Protein AF-A0A8T0EFY4-F1 (afdb_monomer)

Mean predicted aligned error: 11.68 Å

Nearest PDB structures (foldseek):
  2jzq-assembly1_A  TM=6.639E-01  e=8.199E-02  unclassified

InterPro domains:
  IPR016179 Insulin-like [SM00078] (24-76)
  IPR022353 Insulin, conserved site [PS00262] (62-76)
  IPR036438 Insulin-like superfamily [SSF56994] (12-77)

Structure (mmCIF, N/CA/C/O backbone):
data_AF-A0A8T0EFY4-F1
#
_entry.id   AF-A0A8T0EFY4-F1
#
loop_
_atom_site.group_PDB
_atom_site.id
_atom_site.type_symbol
_atom_site.label_atom_id
_atom_site.label_alt_id
_atom_site.label_comp_id
_atom_site.label_asym_id
_atom_site.label_entity_id
_atom_site.label_seq_id
_atom_site.pdbx_PDB_ins_code
_atom_site.Cartn_x
_atom_site.Cartn_y
_atom_site.Cartn_z
_atom_site.occupancy
_atom_site.B_iso_or_equiv
_atom_site.auth_seq_id
_atom_site.auth_comp_id
_atom_site.auth_asym_id
_atom_site.auth_atom_id
_atom_site.pdbx_PDB_model_num
ATOM 1 N N . MET A 1 1 ? -35.310 -24.340 22.539 1.00 52.53 1 MET A N 1
ATOM 2 C CA . MET A 1 1 ? -35.236 -23.627 21.242 1.00 52.53 1 MET A CA 1
ATOM 3 C C . MET A 1 1 ? -34.618 -22.222 21.336 1.00 52.53 1 MET A C 1
ATOM 5 O O . MET A 1 1 ? -34.069 -21.769 20.348 1.00 52.53 1 MET A O 1
ATOM 9 N N . ILE A 1 2 ? -34.590 -21.565 22.507 1.00 51.88 2 ILE A N 1
ATOM 10 C CA . ILE A 1 2 ? -33.999 -20.216 22.695 1.00 51.88 2 ILE A CA 1
ATOM 11 C C . ILE A 1 2 ? -32.456 -20.185 22.630 1.00 51.88 2 ILE A C 1
ATOM 13 O O . ILE A 1 2 ? -31.878 -19.222 22.141 1.00 51.88 2 ILE A O 1
ATOM 17 N N . LYS A 1 3 ? -31.768 -21.254 23.064 1.00 42.66 3 LYS A N 1
ATOM 18 C CA . LYS A 1 3 ? -30.291 -21.289 23.133 1.00 42.66 3 LYS A CA 1
ATOM 19 C C . LYS A 1 3 ? -29.586 -21.152 21.773 1.00 42.66 3 LYS A C 1
ATOM 21 O O . LYS A 1 3 ? -28.477 -20.642 21.728 1.00 42.66 3 LYS A O 1
ATOM 26 N N . ILE A 1 4 ? -30.226 -21.571 20.678 1.00 57.22 4 ILE A N 1
ATOM 27 C CA . ILE A 1 4 ? -29.625 -21.560 19.331 1.00 57.22 4 ILE A CA 1
ATOM 28 C C . ILE A 1 4 ? -29.627 -20.140 18.737 1.00 57.22 4 ILE A C 1
ATOM 30 O O . ILE A 1 4 ? -28.666 -19.742 18.085 1.00 57.22 4 ILE A O 1
ATOM 34 N N . ALA A 1 5 ? -30.662 -19.344 19.027 1.00 55.09 5 ALA A N 1
ATOM 35 C CA . ALA A 1 5 ? -30.787 -17.976 18.519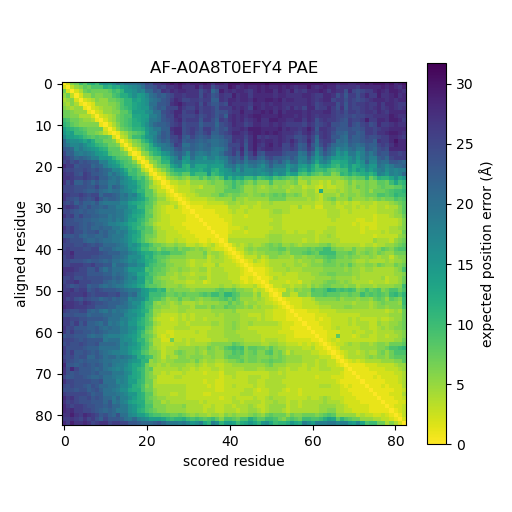 1.00 55.09 5 ALA A CA 1
ATOM 36 C C . ALA A 1 5 ? -29.703 -17.032 19.072 1.00 55.09 5 ALA A C 1
ATOM 38 O O . ALA A 1 5 ? -29.237 -16.140 18.369 1.00 55.09 5 ALA A O 1
ATOM 39 N N . ILE A 1 6 ? -29.262 -17.260 20.314 1.00 57.12 6 ILE A N 1
ATOM 40 C CA . ILE A 1 6 ? -28.241 -16.435 20.979 1.00 57.12 6 ILE A CA 1
ATOM 41 C C . ILE A 1 6 ? -26.866 -16.661 20.338 1.00 57.12 6 ILE A C 1
ATOM 43 O O . ILE A 1 6 ? -26.128 -15.712 20.096 1.00 57.12 6 ILE A O 1
ATOM 47 N N . ILE A 1 7 ? -26.552 -17.914 19.996 1.00 56.66 7 ILE A N 1
ATOM 48 C CA . ILE A 1 7 ? -25.287 -18.274 19.342 1.00 56.66 7 ILE A CA 1
ATOM 49 C C . ILE A 1 7 ? -25.214 -17.646 17.942 1.00 56.66 7 ILE A C 1
ATOM 51 O O . ILE A 1 7 ? -24.183 -17.091 17.574 1.00 56.66 7 ILE A O 1
ATOM 55 N N . LEU A 1 8 ? -26.321 -17.651 17.190 1.00 52.62 8 LEU A N 1
ATOM 56 C CA . LEU A 1 8 ? -26.406 -17.020 15.866 1.00 52.62 8 LEU A CA 1
ATOM 57 C C . LEU A 1 8 ? -26.210 -15.495 15.911 1.00 52.62 8 LEU A C 1
ATOM 59 O O . LEU A 1 8 ? -25.524 -14.948 15.049 1.00 52.62 8 LEU A O 1
ATOM 63 N N . LEU A 1 9 ? -26.743 -14.810 16.927 1.00 52.53 9 LEU A N 1
ATOM 64 C CA . LEU A 1 9 ? -26.570 -13.361 17.098 1.00 52.53 9 LEU A CA 1
ATOM 65 C C . LEU A 1 9 ? -25.122 -12.963 17.422 1.00 52.53 9 LEU A C 1
ATOM 67 O O . LEU A 1 9 ? -24.655 -11.930 16.943 1.00 52.53 9 LEU A O 1
ATOM 71 N N . CYS A 1 10 ? -24.384 -13.788 18.170 1.00 50.38 10 CYS A N 1
ATOM 72 C CA . CYS A 1 10 ? -22.972 -13.522 18.459 1.00 50.38 10 CYS A CA 1
ATOM 73 C C . CYS A 1 10 ? -22.088 -13.609 17.204 1.00 50.38 10 CYS A C 1
ATOM 75 O O . CYS A 1 10 ? -21.192 -12.785 17.030 1.00 50.38 10 CYS A O 1
ATOM 77 N N . ILE A 1 11 ? -22.358 -14.557 16.302 1.00 52.25 11 ILE A N 1
ATOM 78 C CA . ILE A 1 11 ? -21.520 -14.783 15.112 1.00 52.25 11 ILE A CA 1
ATOM 79 C C . ILE A 1 11 ? -21.651 -13.621 14.111 1.00 52.25 11 ILE A C 1
ATOM 81 O O . ILE A 1 11 ? -20.657 -13.195 13.525 1.00 52.25 11 ILE A O 1
ATOM 85 N N . VAL A 1 12 ? -22.851 -13.045 13.962 1.00 50.91 12 VAL A N 1
ATOM 86 C CA . VAL A 1 12 ? -23.089 -11.899 13.062 1.00 50.91 12 VAL A CA 1
ATOM 87 C C . VAL A 1 12 ? -22.422 -10.612 13.580 1.00 50.91 12 VAL A C 1
ATOM 89 O O . VAL A 1 12 ? -22.010 -9.772 12.780 1.00 50.91 12 VAL A O 1
ATOM 92 N N . GLY A 1 13 ? -22.250 -10.469 14.900 1.00 45.56 13 GLY A N 1
ATOM 93 C CA . GLY A 1 13 ? -21.565 -9.322 15.509 1.00 45.56 13 GLY A CA 1
ATOM 94 C C . GLY A 1 13 ? -20.039 -9.350 15.355 1.00 45.56 13 GLY A C 1
ATOM 95 O O . GLY A 1 13 ? -19.425 -8.307 15.135 1.00 45.56 13 GLY A O 1
ATOM 96 N N . SER A 1 14 ? -19.418 -10.532 15.418 1.00 46.56 14 SER A N 1
ATOM 97 C CA . SER A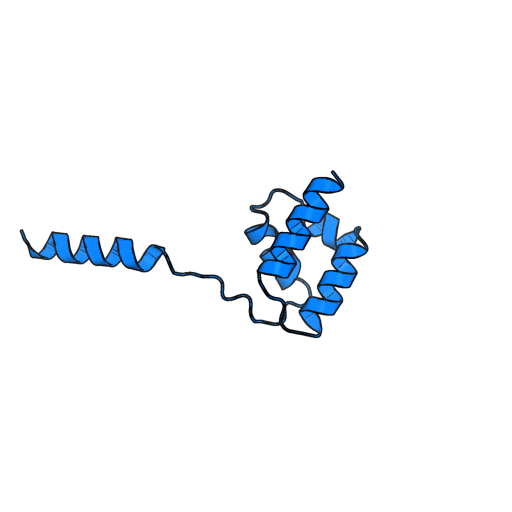 1 14 ? -17.952 -10.672 15.376 1.00 46.56 14 SER A CA 1
ATOM 98 C C . SER A 1 14 ? -17.333 -10.519 13.981 1.00 46.56 14 SER A C 1
ATOM 100 O O . SER A 1 14 ? -16.136 -10.264 13.875 1.00 46.56 14 SER A O 1
ATOM 102 N N . LEU A 1 15 ? -18.119 -10.630 12.905 1.00 45.91 15 LEU A N 1
ATOM 103 C CA . LEU A 1 15 ? -17.614 -10.533 11.526 1.00 45.91 15 LEU A CA 1
ATOM 104 C C . LEU A 1 15 ? -17.333 -9.094 11.058 1.00 45.91 15 LEU A C 1
ATOM 106 O O . LEU A 1 15 ? -16.687 -8.911 10.030 1.00 45.91 15 LEU A O 1
ATOM 110 N N . ARG A 1 16 ? -17.801 -8.063 11.776 1.00 42.16 16 ARG A N 1
ATOM 111 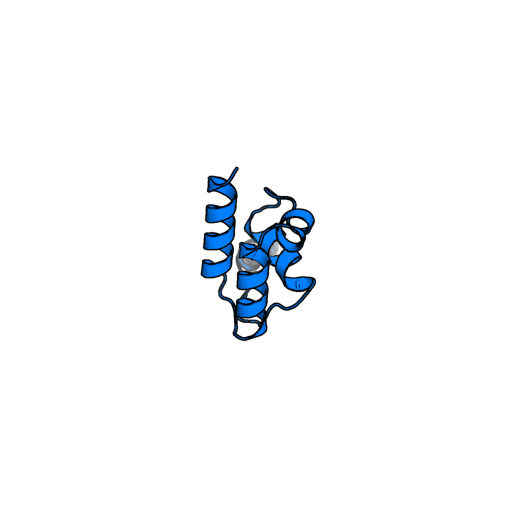C CA . ARG A 1 16 ? -17.728 -6.662 11.311 1.00 42.16 16 ARG A CA 1
ATOM 112 C C . ARG A 1 16 ? -16.521 -5.851 11.789 1.00 42.16 16 ARG A C 1
ATOM 114 O O . ARG A 1 16 ? -16.429 -4.686 11.422 1.00 42.16 16 ARG A O 1
ATOM 121 N N . ALA A 1 17 ? -15.603 -6.420 12.568 1.00 41.34 17 ALA A N 1
ATOM 122 C CA . ALA A 1 17 ? -14.567 -5.625 13.236 1.00 41.34 17 ALA A CA 1
ATOM 123 C C . ALA A 1 17 ? -13.137 -6.175 13.123 1.00 41.34 17 ALA A C 1
ATOM 125 O O . ALA A 1 17 ? -12.303 -5.867 13.968 1.00 41.34 17 ALA A O 1
ATOM 126 N N . HIS A 1 18 ? -12.797 -6.902 12.053 1.00 40.47 18 HIS A N 1
ATOM 127 C CA . HIS A 1 18 ? -11.407 -6.873 11.575 1.00 40.47 18 HIS A CA 1
ATOM 128 C C . HIS A 1 18 ? -11.205 -5.575 10.784 1.00 40.47 18 HIS A C 1
ATOM 130 O O . HIS A 1 18 ? -10.962 -5.565 9.580 1.00 40.47 18 HIS A O 1
ATOM 136 N N . SER A 1 19 ? -11.374 -4.447 11.477 1.00 42.69 19 SER A N 1
ATOM 137 C CA . SER A 1 19 ? -10.787 -3.193 11.041 1.00 42.69 19 SER A CA 1
ATOM 138 C C . SER A 1 19 ? -9.296 -3.472 11.031 1.00 42.69 19 SER A C 1
ATOM 140 O O . SER A 1 19 ? -8.689 -3.599 12.093 1.00 42.69 19 SER A O 1
ATOM 142 N N . ILE A 1 20 ? -8.733 -3.691 9.846 1.00 50.34 20 ILE A N 1
ATOM 143 C CA . ILE A 1 20 ? -7.293 -3.769 9.647 1.00 50.34 20 ILE A CA 1
ATOM 144 C C . ILE A 1 20 ? -6.769 -2.425 10.153 1.00 50.34 20 ILE A C 1
ATOM 146 O O . ILE A 1 20 ? -6.870 -1.408 9.467 1.00 50.34 20 ILE A O 1
ATOM 150 N N . SER A 1 21 ? -6.348 -2.395 11.418 1.00 48.22 21 SER A N 1
ATOM 151 C CA . SER A 1 21 ? -5.824 -1.205 12.069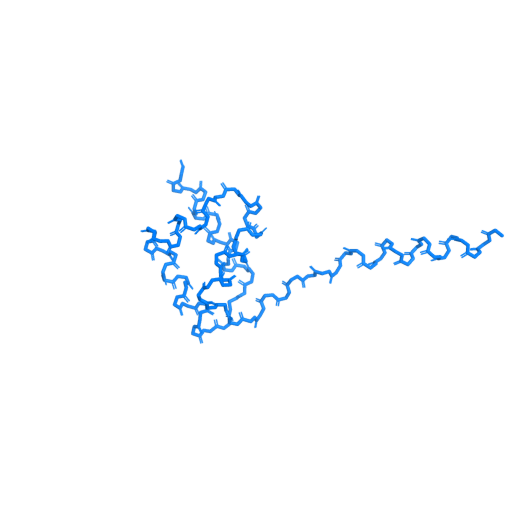 1.00 48.22 21 SER A CA 1
ATOM 152 C C . SER A 1 21 ? -4.422 -1.026 11.523 1.00 48.22 21 SER A C 1
ATOM 154 O O . SER A 1 21 ? -3.440 -1.485 12.101 1.00 48.22 21 SER A O 1
ATOM 156 N N . LEU A 1 22 ? -4.360 -0.434 10.337 1.00 61.16 22 LEU A N 1
ATOM 157 C CA . LEU A 1 22 ? -3.140 -0.140 9.616 1.00 61.1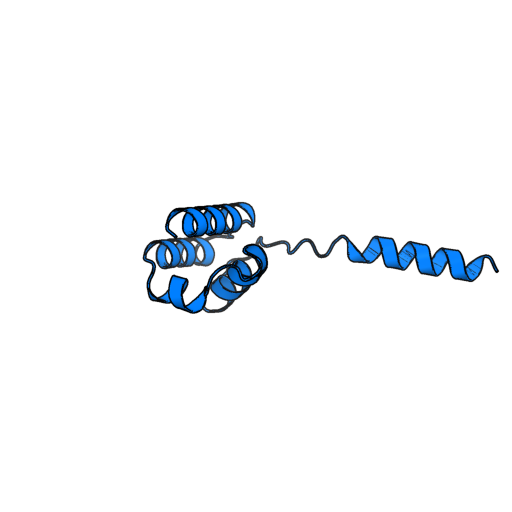6 22 LEU A CA 1
ATOM 158 C C . LEU A 1 22 ? -2.504 1.111 10.238 1.00 61.16 22 LEU A C 1
ATOM 160 O O . LEU A 1 22 ? -2.437 2.168 9.632 1.00 61.16 22 LEU A O 1
ATOM 164 N N . ASP A 1 23 ? -2.128 1.011 11.510 1.00 64.12 23 ASP A N 1
ATOM 165 C CA . ASP A 1 23 ? -1.361 2.037 12.233 1.00 64.12 23 ASP A CA 1
ATOM 166 C C . ASP A 1 23 ? 0.077 1.548 12.476 1.00 64.12 23 ASP A C 1
ATOM 168 O O . ASP A 1 23 ? 0.788 1.972 13.383 1.00 64.12 23 ASP A O 1
ATOM 172 N N . GLN A 1 24 ? 0.512 0.584 11.665 1.00 68.44 24 GLN A N 1
ATOM 173 C CA . GLN A 1 24 ? 1.849 0.018 11.709 1.00 68.44 24 GLN A CA 1
ATOM 174 C C . GLN A 1 24 ? 2.682 0.549 10.548 1.00 68.44 24 GLN A C 1
ATOM 176 O O . GLN A 1 24 ? 2.164 0.925 9.497 1.00 68.44 24 GLN A O 1
ATOM 181 N N . LYS A 1 25 ? 3.997 0.601 10.762 1.00 80.56 25 LYS A N 1
ATOM 182 C CA . LYS A 1 25 ? 4.955 0.887 9.696 1.00 80.56 25 LYS A CA 1
ATOM 183 C C . LYS A 1 25 ? 4.957 -0.300 8.743 1.00 80.56 25 LYS A C 1
ATOM 185 O O . LYS A 1 25 ? 5.221 -1.414 9.181 1.00 80.56 25 LYS A O 1
ATOM 190 N N . LEU A 1 26 ? 4.668 -0.057 7.472 1.00 79.56 26 LEU A N 1
ATOM 191 C CA . LEU A 1 26 ? 4.701 -1.078 6.431 1.00 79.56 26 LEU A CA 1
ATOM 192 C C . LEU A 1 26 ? 5.947 -0.856 5.578 1.00 79.56 26 LEU A C 1
ATOM 194 O O . LEU A 1 26 ? 6.074 0.162 4.892 1.00 79.56 26 LEU A O 1
ATOM 198 N N . CYS A 1 27 ? 6.870 -1.813 5.634 1.00 81.06 27 CYS A N 1
ATOM 199 C CA . CYS A 1 27 ? 8.141 -1.773 4.918 1.00 81.06 27 CYS A CA 1
ATOM 200 C C . CYS A 1 27 ? 8.269 -2.985 3.986 1.00 81.06 27 CYS A C 1
ATOM 202 O O . CYS A 1 27 ? 7.874 -4.098 4.323 1.00 81.06 27 CYS A O 1
ATOM 204 N N . GLY A 1 28 ? 8.893 -2.796 2.822 1.00 81.25 28 GLY A N 1
ATOM 205 C CA . GLY A 1 28 ? 9.216 -3.904 1.920 1.00 81.25 28 GLY A CA 1
ATOM 206 C C . GLY A 1 28 ? 7.971 -4.608 1.373 1.00 81.25 28 GLY A C 1
ATOM 207 O O . GLY A 1 28 ? 7.094 -3.957 0.815 1.00 81.25 28 GLY A O 1
ATOM 208 N N . ALA A 1 29 ? 7.907 -5.935 1.512 1.00 79.56 29 ALA A N 1
ATOM 209 C CA . ALA A 1 29 ? 6.866 -6.769 0.901 1.00 79.56 29 ALA A CA 1
ATOM 210 C C . ALA A 1 29 ? 5.478 -6.650 1.563 1.00 79.56 29 ALA A C 1
ATOM 212 O O . ALA A 1 29 ? 4.479 -7.040 0.962 1.00 79.56 29 ALA A O 1
ATOM 213 N N . GLU A 1 30 ? 5.391 -6.093 2.773 1.00 81.62 30 GLU A N 1
ATOM 214 C CA . GLU A 1 30 ? 4.118 -5.948 3.495 1.00 81.62 30 GLU A CA 1
ATOM 215 C C . GLU A 1 30 ? 3.234 -4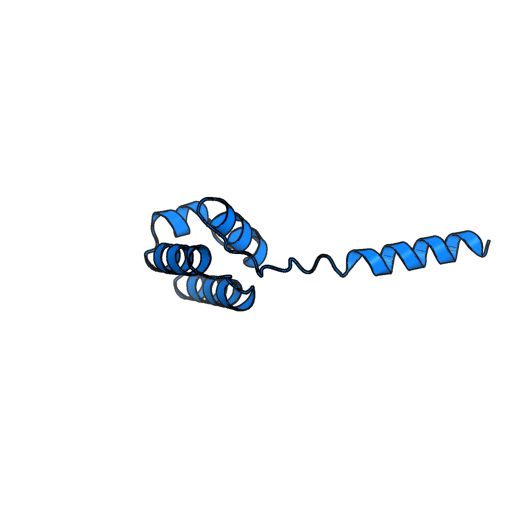.844 2.900 1.00 81.62 30 GLU A C 1
ATOM 217 O O . GLU A 1 30 ? 2.007 -4.946 2.901 1.00 81.62 30 GLU A O 1
ATOM 222 N N . LEU A 1 31 ? 3.852 -3.797 2.345 1.00 84.44 31 LEU A N 1
ATOM 223 C CA . LEU A 1 31 ? 3.136 -2.644 1.808 1.00 84.44 31 LEU A CA 1
ATOM 224 C C . LEU A 1 31 ? 2.388 -2.949 0.495 1.00 84.44 31 LEU A C 1
ATOM 226 O O . LEU A 1 31 ? 1.199 -2.632 0.429 1.00 84.44 31 LEU A O 1
ATOM 230 N N . PRO A 1 32 ? 2.994 -3.598 -0.522 1.00 84.19 32 PRO A N 1
ATOM 231 C CA . PRO A 1 32 ? 2.271 -4.015 -1.722 1.00 84.19 32 PRO A CA 1
ATOM 232 C C . PRO A 1 32 ? 1.091 -4.930 -1.396 1.00 84.19 32 PRO A C 1
ATOM 234 O O . PRO A 1 32 ? 0.019 -4.757 -1.963 1.00 84.19 32 PRO A O 1
ATOM 237 N N . ALA A 1 33 ? 1.253 -5.858 -0.447 1.00 83.81 33 ALA A N 1
ATOM 238 C CA . ALA A 1 33 ? 0.179 -6.754 -0.025 1.00 83.81 33 ALA A CA 1
ATOM 239 C C . ALA A 1 33 ? -0.975 -5.996 0.655 1.00 83.81 33 ALA A C 1
ATOM 241 O O . ALA A 1 33 ? -2.144 -6.238 0.346 1.00 83.81 33 ALA A O 1
ATOM 242 N N . ALA A 1 34 ? -0.662 -5.043 1.539 1.00 84.50 34 ALA A N 1
ATOM 243 C CA . ALA A 1 34 ? -1.665 -4.198 2.182 1.00 84.50 34 ALA A CA 1
ATOM 244 C C . ALA A 1 34 ? -2.426 -3.334 1.164 1.00 84.50 34 ALA A C 1
ATOM 246 O O . ALA A 1 34 ? -3.654 -3.252 1.212 1.00 84.50 34 ALA A O 1
ATOM 247 N N . VAL A 1 35 ? -1.711 -2.734 0.210 1.00 85.25 35 VAL A N 1
ATOM 248 C CA . VAL A 1 35 ? -2.319 -1.953 -0.874 1.00 85.25 35 VAL A CA 1
ATOM 249 C C . VAL A 1 35 ? -3.160 -2.844 -1.783 1.00 85.25 35 VAL A C 1
ATOM 251 O O . VAL A 1 35 ? -4.277 -2.465 -2.111 1.00 85.25 35 VAL A O 1
ATOM 254 N N . HIS A 1 36 ? -2.700 -4.049 -2.125 1.00 86.88 36 HIS A N 1
ATOM 255 C CA . HIS A 1 36 ? -3.464 -4.991 -2.944 1.00 86.88 36 HIS A CA 1
ATOM 256 C C . HIS A 1 36 ? -4.813 -5.323 -2.300 1.00 86.88 36 HIS A C 1
ATOM 258 O O . HIS A 1 36 ? -5.848 -5.291 -2.963 1.00 86.88 36 HIS A O 1
ATOM 264 N N . LEU A 1 37 ? -4.824 -5.570 -0.987 1.00 84.81 37 LEU A N 1
ATOM 265 C CA . LEU A 1 37 ? -6.055 -5.813 -0.235 1.00 84.81 37 LEU A CA 1
ATOM 266 C C . LEU A 1 37 ? -6.969 -4.578 -0.199 1.00 84.81 37 LEU A C 1
ATOM 268 O O . LEU A 1 37 ? -8.180 -4.711 -0.383 1.00 84.81 37 LEU A O 1
ATOM 272 N N . LEU A 1 38 ? -6.413 -3.381 0.009 1.00 85.62 38 LEU A N 1
ATOM 273 C CA . LEU A 1 38 ? -7.190 -2.138 0.096 1.00 85.62 38 LEU A CA 1
ATOM 274 C C . LEU A 1 38 ? -7.762 -1.693 -1.251 1.00 85.62 38 LEU A C 1
ATOM 276 O O . LEU A 1 38 ? -8.930 -1.310 -1.312 1.00 85.62 38 LEU A O 1
ATOM 280 N N . CYS A 1 39 ? -6.990 -1.814 -2.329 1.00 85.94 39 CYS A N 1
ATOM 281 C CA . CYS A 1 39 ? -7.458 -1.554 -3.687 1.00 85.94 39 CYS A CA 1
ATOM 282 C C . CYS A 1 39 ? -8.259 -2.738 -4.266 1.00 85.94 39 CYS A C 1
ATOM 284 O O . CYS A 1 39 ? -8.494 -2.780 -5.467 1.00 85.94 39 CYS A O 1
ATOM 286 N N . ARG A 1 40 ? -8.646 -3.734 -3.448 1.00 84.75 40 ARG A N 1
ATOM 287 C CA . ARG A 1 40 ? -9.426 -4.923 -3.855 1.00 84.75 40 ARG A CA 1
ATOM 288 C C . ARG A 1 40 ? -8.836 -5.706 -5.038 1.00 84.75 40 ARG A C 1
ATOM 290 O O . ARG A 1 40 ? -9.576 -6.318 -5.803 1.00 84.75 40 ARG A O 1
ATOM 297 N N . GLY A 1 41 ? -7.515 -5.699 -5.179 1.00 80.69 41 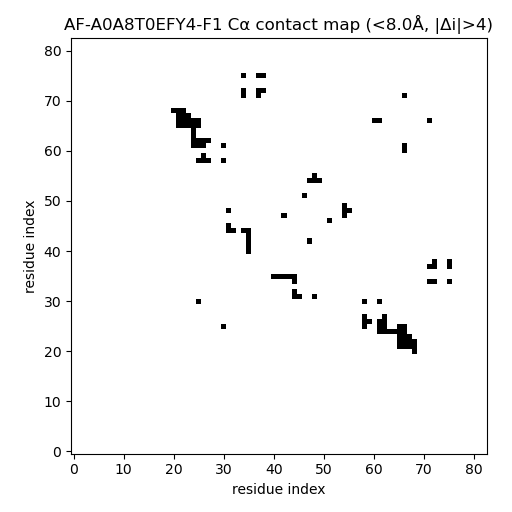GLY A N 1
ATOM 298 C CA . GLY A 1 41 ? -6.808 -6.374 -6.264 1.00 80.69 41 GLY A CA 1
ATOM 299 C C . GLY A 1 41 ? -7.035 -5.769 -7.650 1.00 80.69 41 GLY A C 1
ATOM 300 O O . GLY A 1 41 ? -6.797 -6.449 -8.641 1.00 80.69 41 GLY A O 1
ATOM 301 N N . GLU A 1 42 ? -7.480 -4.512 -7.729 1.00 80.75 42 GLU A N 1
ATOM 302 C CA . GLU A 1 42 ? -7.736 -3.807 -8.994 1.00 80.75 42 GLU A CA 1
ATOM 303 C C . GLU A 1 42 ? -6.454 -3.554 -9.812 1.00 80.75 42 GLU A C 1
ATOM 305 O O . GLU A 1 42 ? -6.506 -3.437 -11.033 1.00 80.75 42 GLU A O 1
ATOM 310 N N . PHE A 1 43 ? -5.291 -3.549 -9.151 1.00 82.38 43 PHE A N 1
ATOM 311 C CA . PHE A 1 43 ? -3.989 -3.293 -9.765 1.00 82.38 43 PHE A CA 1
ATOM 312 C C . PHE A 1 43 ? -2.987 -4.400 -9.436 1.00 82.38 43 PHE A C 1
ATOM 314 O O . PHE A 1 43 ? -2.979 -4.944 -8.323 1.00 82.38 43 PHE A O 1
ATOM 321 N N . ASP A 1 44 ? -2.074 -4.672 -10.374 1.00 83.19 44 ASP A N 1
ATOM 322 C CA . ASP A 1 44 ? -0.868 -5.445 -10.078 1.00 83.19 44 ASP A CA 1
ATOM 323 C C . ASP A 1 44 ? 0.090 -4.582 -9.249 1.00 83.19 44 ASP A C 1
ATOM 325 O O . ASP A 1 44 ? 0.941 -3.844 -9.752 1.00 83.19 44 ASP A O 1
ATOM 329 N N . THR A 1 45 ? -0.066 -4.666 -7.933 1.00 80.38 45 THR A N 1
ATOM 330 C CA . THR A 1 45 ? 0.763 -3.933 -6.980 1.00 80.38 45 THR A CA 1
ATOM 331 C C . THR A 1 45 ? 2.235 -4.323 -7.060 1.00 80.38 45 THR A C 1
ATOM 333 O O . THR A 1 45 ? 3.079 -3.505 -6.722 1.00 80.38 45 THR A O 1
ATOM 336 N N . ASN A 1 46 ? 2.603 -5.520 -7.520 1.00 78.56 46 ASN A N 1
ATOM 337 C CA . ASN A 1 46 ? 4.026 -5.845 -7.653 1.00 78.56 46 ASN A CA 1
ATOM 338 C C . ASN A 1 46 ? 4.658 -5.063 -8.808 1.00 78.56 46 ASN A C 1
ATOM 340 O O . ASN A 1 46 ? 5.746 -4.504 -8.639 1.00 78.56 46 ASN A O 1
ATOM 344 N N . ALA A 1 47 ? 3.958 -4.961 -9.941 1.00 81.62 47 ALA A N 1
ATOM 345 C CA . ALA A 1 47 ? 4.385 -4.131 -11.065 1.00 81.62 47 ALA A CA 1
ATOM 346 C C . ALA A 1 47 ? 4.456 -2.650 -10.657 1.00 81.62 47 ALA A C 1
ATOM 348 O O . ALA A 1 47 ? 5.505 -2.015 -10.777 1.00 81.62 47 ALA A O 1
ATOM 349 N N . VAL A 1 48 ? 3.396 -2.134 -10.023 1.00 83.94 48 VAL A N 1
ATOM 350 C CA . VAL A 1 48 ? 3.331 -0.738 -9.558 1.00 83.94 48 VAL A CA 1
ATOM 351 C C . VAL A 1 48 ? 4.461 -0.405 -8.581 1.00 83.94 48 VAL A C 1
ATOM 353 O O . VAL A 1 48 ? 5.117 0.620 -8.729 1.00 83.94 48 VAL A O 1
ATOM 356 N N . PHE A 1 49 ? 4.743 -1.259 -7.597 1.00 80.88 49 PHE A N 1
ATOM 357 C CA . PHE A 1 49 ? 5.810 -0.995 -6.625 1.00 80.88 49 PHE A CA 1
ATOM 358 C C . PHE A 1 49 ? 7.227 -1.186 -7.188 1.00 80.88 49 PHE A C 1
ATOM 360 O O . PHE A 1 49 ? 8.191 -0.682 -6.603 1.00 80.88 49 PHE A O 1
ATOM 367 N N . THR A 1 50 ? 7.363 -1.854 -8.334 1.00 80.62 50 THR A N 1
ATOM 368 C CA . THR A 1 50 ? 8.638 -1.997 -9.051 1.00 80.62 50 THR A CA 1
ATOM 369 C C . THR A 1 50 ? 8.898 -0.804 -9.975 1.00 80.62 50 THR A C 1
ATOM 371 O O . THR A 1 50 ? 10.011 -0.264 -9.993 1.00 80.62 50 THR A O 1
ATOM 374 N N . GLU A 1 51 ? 7.873 -0.365 -10.707 1.00 77.19 51 GLU A N 1
ATOM 375 C CA . GLU A 1 51 ? 7.987 0.590 -11.815 1.00 77.19 51 GLU A CA 1
ATOM 376 C C . GLU A 1 51 ? 7.585 2.020 -11.432 1.00 77.19 51 GLU A C 1
ATOM 378 O O . GLU A 1 51 ? 8.233 2.984 -11.852 1.00 77.19 51 GLU A O 1
ATOM 383 N N . ALA A 1 52 ? 6.556 2.191 -10.599 1.00 77.06 52 ALA A N 1
ATOM 384 C CA . ALA A 1 52 ? 6.010 3.505 -10.293 1.00 77.06 52 ALA A CA 1
ATOM 385 C C . ALA A 1 52 ? 6.853 4.235 -9.237 1.00 77.06 52 ALA A C 1
ATOM 387 O O . ALA A 1 52 ? 7.047 3.785 -8.102 1.00 77.06 52 ALA A O 1
ATOM 388 N N . ARG A 1 53 ? 7.314 5.441 -9.585 1.00 76.06 53 ARG A N 1
ATOM 389 C CA . ARG A 1 53 ? 8.051 6.318 -8.662 1.00 76.06 53 ARG A CA 1
ATOM 390 C C . ARG A 1 53 ? 7.222 6.672 -7.424 1.00 76.06 53 ARG A C 1
ATOM 392 O O . ARG A 1 53 ? 7.758 6.678 -6.317 1.00 76.06 53 ARG A O 1
ATOM 399 N N . ILE A 1 54 ? 5.923 6.901 -7.604 1.00 75.12 54 ILE A N 1
ATOM 400 C CA . ILE A 1 54 ? 4.996 7.231 -6.518 1.00 75.12 54 ILE A CA 1
ATOM 401 C C . ILE A 1 54 ? 4.893 6.103 -5.477 1.00 75.12 54 ILE A C 1
ATOM 403 O O . ILE A 1 54 ? 4.812 6.364 -4.278 1.00 75.12 54 ILE A O 1
ATOM 407 N N . ALA A 1 55 ? 5.010 4.843 -5.903 1.00 81.62 55 ALA A N 1
ATOM 408 C CA . ALA A 1 55 ? 4.997 3.693 -5.005 1.00 81.62 55 ALA A CA 1
ATOM 409 C C . ALA A 1 55 ? 6.268 3.615 -4.140 1.00 81.62 55 ALA A C 1
ATOM 411 O O . ALA A 1 55 ? 6.204 3.229 -2.971 1.00 81.62 55 ALA A O 1
ATOM 412 N N . LYS A 1 56 ? 7.426 4.043 -4.667 1.00 82.81 56 LYS A N 1
ATOM 413 C CA . LYS A 1 56 ? 8.673 4.159 -3.886 1.00 82.81 56 LYS A CA 1
ATOM 414 C C . LYS A 1 56 ? 8.587 5.254 -2.828 1.00 82.81 56 LYS A C 1
ATOM 416 O O . LYS A 1 56 ? 9.038 5.044 -1.704 1.00 82.81 56 LYS A O 1
ATOM 421 N N . GLU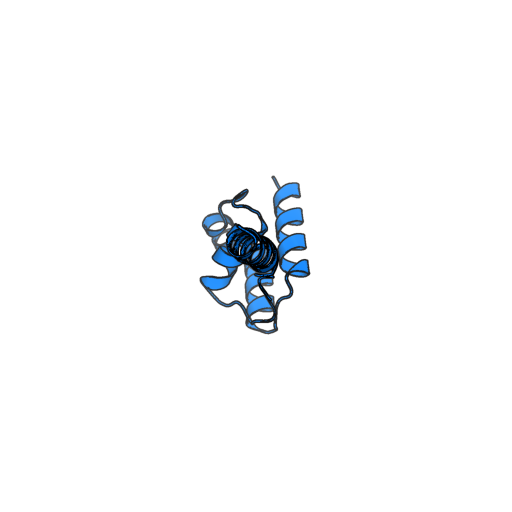 A 1 57 ? 7.991 6.396 -3.161 1.00 84.69 57 GLU A N 1
ATOM 422 C CA . GLU A 1 57 ? 7.780 7.494 -2.208 1.00 84.69 57 GLU A CA 1
ATOM 423 C C . GLU A 1 57 ? 6.796 7.090 -1.104 1.00 84.69 57 GLU A C 1
ATOM 425 O O . GLU A 1 57 ? 7.066 7.312 0.081 1.00 84.69 57 GLU A O 1
ATOM 430 N N . LEU A 1 58 ? 5.712 6.397 -1.471 1.00 85.06 58 LEU A N 1
ATOM 431 C CA . LEU A 1 58 ? 4.795 5.794 -0.510 1.00 85.06 58 LEU A CA 1
ATOM 432 C C . LEU A 1 58 ? 5.527 4.790 0.391 1.00 85.06 58 LEU A C 1
ATOM 434 O O . LEU A 1 58 ? 5.392 4.863 1.610 1.00 85.06 58 LEU A O 1
ATOM 438 N N . SER A 1 59 ? 6.355 3.917 -0.184 1.00 85.06 59 SER A N 1
ATOM 439 C CA . SER A 1 59 ? 7.152 2.933 0.562 1.00 85.06 59 SER A CA 1
ATOM 440 C C . SER A 1 59 ? 8.104 3.578 1.559 1.00 85.06 59 SER A C 1
ATOM 442 O O . SER A 1 59 ? 8.154 3.172 2.719 1.00 85.06 59 SER A O 1
ATOM 444 N N . ALA A 1 60 ? 8.823 4.621 1.148 1.00 85.50 60 ALA A N 1
ATOM 445 C CA . ALA A 1 60 ? 9.715 5.354 2.037 1.00 85.50 60 ALA A CA 1
ATOM 446 C C . ALA A 1 60 ? 8.944 6.019 3.191 1.00 85.50 60 ALA A C 1
ATOM 448 O O . ALA A 1 60 ? 9.377 5.955 4.346 1.00 85.50 60 ALA A O 1
ATOM 449 N N . LYS A 1 61 ? 7.778 6.610 2.899 1.00 86.12 61 LYS A N 1
ATOM 450 C CA . LYS A 1 61 ? 6.925 7.265 3.900 1.00 86.12 61 LYS A CA 1
ATOM 451 C C . LYS A 1 61 ? 6.354 6.267 4.908 1.00 86.12 61 LYS A C 1
ATOM 453 O O . LYS A 1 61 ? 6.498 6.481 6.110 1.00 86.12 61 LYS A O 1
ATOM 458 N N . CYS A 1 62 ? 5.763 5.181 4.413 1.00 86.12 62 CYS A N 1
ATOM 459 C CA . CYS A 1 62 ? 5.129 4.121 5.201 1.00 86.12 62 CYS A CA 1
ATOM 460 C C . CYS A 1 62 ? 6.129 3.307 6.026 1.00 86.12 62 CYS A C 1
ATOM 462 O O . CYS A 1 62 ? 5.776 2.744 7.061 1.00 86.12 62 CYS A O 1
ATOM 464 N N . CYS A 1 63 ? 7.388 3.273 5.588 1.00 86.00 63 CYS A N 1
ATOM 465 C CA . CYS A 1 63 ? 8.449 2.621 6.334 1.00 86.00 63 CYS A CA 1
ATOM 466 C C . CYS A 1 63 ? 9.075 3.532 7.403 1.00 86.00 63 CYS A C 1
ATOM 468 O O . CYS A 1 63 ? 9.449 3.080 8.487 1.00 86.00 63 CYS A O 1
ATOM 470 N N . SER A 1 64 ? 9.153 4.838 7.139 1.00 86.06 64 SER A N 1
ATOM 471 C CA . SER A 1 64 ? 9.703 5.809 8.096 1.00 86.06 64 SER A CA 1
ATOM 472 C C . SER A 1 64 ? 8.721 6.112 9.234 1.00 86.06 64 SER A C 1
ATOM 474 O O . SER A 1 64 ? 9.120 6.174 10.405 1.00 86.06 64 SER A O 1
ATOM 476 N N . SER A 1 65 ? 7.431 6.220 8.910 1.00 82.44 65 SER A N 1
ATOM 477 C CA . SER A 1 65 ? 6.352 6.603 9.824 1.00 82.44 65 SER A CA 1
ATOM 478 C C . SER A 1 65 ? 5.134 5.690 9.653 1.00 82.44 65 SER A C 1
ATOM 480 O O . SER A 1 65 ? 4.935 5.170 8.557 1.00 82.44 65 SER A O 1
ATOM 482 N N . PRO A 1 66 ? 4.302 5.508 10.699 1.00 79.50 66 PRO A N 1
ATOM 483 C CA . PRO A 1 66 ? 3.046 4.776 10.580 1.00 79.50 66 PRO A CA 1
ATOM 484 C C . PRO A 1 66 ? 2.206 5.332 9.433 1.00 79.50 66 PRO A C 1
ATOM 486 O O . PRO A 1 66 ? 2.016 6.546 9.309 1.00 79.50 66 PRO A O 1
ATOM 489 N N . CYS A 1 67 ? 1.737 4.439 8.577 1.00 78.81 67 CYS A N 1
ATOM 490 C CA . CYS A 1 67 ? 0.945 4.781 7.411 1.00 78.81 67 CYS A CA 1
ATOM 491 C C . CYS A 1 67 ? -0.504 4.414 7.649 1.00 78.81 67 CYS A C 1
ATOM 493 O O . CYS A 1 67 ? -0.846 3.239 7.670 1.00 78.81 67 CYS A O 1
ATOM 495 N N . ASN A 1 68 ? -1.342 5.437 7.784 1.00 82.06 68 ASN A N 1
ATOM 496 C CA . ASN A 1 68 ? -2.770 5.255 7.964 1.00 82.06 68 ASN A CA 1
ATOM 497 C C . ASN A 1 68 ? -3.445 4.710 6.692 1.00 82.06 68 ASN A C 1
ATOM 499 O O . ASN A 1 68 ? -3.002 4.930 5.559 1.00 82.06 68 ASN A O 1
ATOM 503 N N . THR A 1 69 ? -4.579 4.042 6.889 1.00 81.44 69 THR A N 1
ATOM 504 C CA . THR A 1 69 ? -5.393 3.467 5.810 1.00 81.44 69 THR A CA 1
ATOM 505 C C . THR A 1 69 ? -5.832 4.510 4.775 1.00 81.44 69 THR A C 1
ATOM 507 O O . THR A 1 69 ? -5.913 4.205 3.589 1.00 81.44 69 THR A O 1
ATOM 510 N N . GLU A 1 70 ? -6.069 5.755 5.198 1.00 83.81 70 GLU A N 1
ATOM 511 C CA . GLU A 1 70 ? -6.469 6.855 4.312 1.00 83.81 70 GLU A CA 1
ATOM 512 C C . GLU A 1 70 ? -5.395 7.182 3.262 1.00 83.81 70 GLU A C 1
ATOM 514 O O . GLU A 1 70 ? -5.719 7.358 2.087 1.00 83.81 70 GLU A O 1
ATOM 519 N N . THR A 1 71 ? -4.110 7.182 3.642 1.00 83.75 71 THR A N 1
ATOM 520 C CA . THR A 1 71 ? -3.006 7.417 2.693 1.00 83.75 71 THR A CA 1
ATOM 521 C C . THR A 1 71 ? -2.951 6.319 1.629 1.00 83.75 71 THR A C 1
ATOM 523 O O . THR A 1 71 ? -2.739 6.616 0.454 1.00 83.75 71 THR A O 1
ATOM 526 N N . LEU A 1 72 ? -3.170 5.058 2.014 1.00 84.25 72 LEU A N 1
ATOM 527 C CA . LEU A 1 72 ? -3.162 3.943 1.063 1.00 84.25 72 LEU A CA 1
ATOM 528 C C . LEU A 1 72 ? -4.383 3.947 0.138 1.00 84.25 72 LEU A C 1
ATOM 530 O O . LEU A 1 72 ? -4.241 3.664 -1.047 1.00 84.25 72 LEU A O 1
ATOM 534 N N . LEU A 1 73 ? -5.565 4.314 0.640 1.00 85.62 73 LEU A N 1
ATOM 535 C CA . LEU A 1 73 ? -6.758 4.476 -0.199 1.00 85.62 73 LEU A CA 1
ATOM 536 C C . LEU A 1 73 ? -6.604 5.634 -1.191 1.00 85.62 73 LEU A C 1
ATOM 538 O O . LEU A 1 73 ? -6.984 5.500 -2.353 1.00 85.62 73 LEU A O 1
ATOM 542 N N . SER A 1 74 ? -6.007 6.746 -0.756 1.00 87.19 74 SER A N 1
ATOM 543 C CA . SER A 1 74 ? -5.671 7.868 -1.639 1.00 87.19 74 SER A CA 1
ATOM 544 C C . SER A 1 74 ? -4.706 7.437 -2.749 1.00 87.19 74 SER A C 1
ATOM 546 O O . SER A 1 74 ? -4.897 7.782 -3.913 1.00 87.19 74 SER A O 1
ATOM 548 N N . PHE A 1 75 ? -3.727 6.590 -2.416 1.00 86.56 75 PHE A N 1
ATOM 549 C CA . PHE A 1 75 ? -2.827 5.992 -3.398 1.00 86.56 75 PHE A CA 1
ATOM 550 C C . PHE A 1 75 ? -3.559 5.095 -4.410 1.00 86.56 75 PHE A C 1
ATOM 552 O O . PHE A 1 75 ? -3.336 5.254 -5.608 1.00 86.56 75 PHE A O 1
ATOM 559 N N . CYS A 1 76 ? -4.480 4.227 -3.967 1.00 86.50 76 CYS A N 1
ATOM 560 C CA . CYS A 1 76 ? -5.332 3.446 -4.878 1.00 86.50 76 CYS A CA 1
ATOM 561 C C . CYS A 1 76 ? -6.089 4.354 -5.859 1.00 86.50 76 CYS A C 1
ATOM 563 O O . CYS A 1 76 ? -6.134 4.084 -7.054 1.00 86.50 76 CYS A O 1
ATOM 565 N N . HIS A 1 77 ? -6.656 5.454 -5.355 1.00 87.12 77 HIS A N 1
ATOM 566 C CA . HIS A 1 77 ? -7.387 6.419 -6.173 1.00 87.12 77 HIS A CA 1
ATOM 567 C C . HIS A 1 77 ? -6.497 7.109 -7.211 1.00 87.12 77 HIS A C 1
ATOM 569 O O . HIS A 1 77 ? -6.952 7.369 -8.321 1.00 87.12 77 HIS A O 1
ATOM 575 N N . HIS A 1 78 ? -5.242 7.400 -6.858 1.00 86.50 78 HIS A N 1
ATOM 576 C CA . HIS A 1 78 ? -4.275 7.989 -7.780 1.00 86.50 78 HIS A CA 1
ATOM 577 C C . HIS A 1 78 ? -3.911 7.019 -8.908 1.00 86.50 78 HIS A C 1
ATOM 579 O O . HIS A 1 78 ? -3.941 7.399 -10.074 1.00 86.50 78 HIS A O 1
ATOM 585 N N . LEU A 1 79 ? -3.657 5.748 -8.574 1.00 83.00 79 LEU A N 1
ATOM 586 C CA . LEU A 1 79 ? -3.395 4.704 -9.571 1.00 83.00 79 LEU A CA 1
ATOM 587 C C . LEU A 1 79 ? -4.575 4.505 -10.527 1.00 83.00 79 LEU A C 1
ATOM 589 O O . LEU A 1 79 ? -4.366 4.320 -11.720 1.00 83.00 79 LEU A O 1
ATOM 593 N N . ALA A 1 80 ? -5.806 4.589 -10.018 1.00 82.69 80 ALA A N 1
ATOM 594 C CA . ALA A 1 80 ? -7.016 4.498 -10.832 1.00 82.69 80 ALA A CA 1
ATOM 595 C C . ALA A 1 80 ? -7.186 5.666 -11.822 1.00 82.69 80 ALA A C 1
ATOM 597 O O . ALA A 1 80 ? -7.943 5.534 -12.775 1.00 82.69 80 ALA A O 1
ATOM 598 N N . GLN A 1 81 ? -6.540 6.815 -11.583 1.00 80.44 81 GLN A N 1
ATOM 599 C CA . GLN A 1 81 ? -6.594 7.985 -12.470 1.00 80.44 81 GLN A CA 1
ATOM 600 C C . GLN A 1 81 ? -5.460 8.026 -13.500 1.00 80.44 81 GLN A C 1
ATOM 602 O O . GLN A 1 81 ? -5.608 8.695 -14.520 1.00 80.44 81 GLN A O 1
ATOM 607 N N . GLU A 1 82 ? -4.329 7.369 -13.228 1.00 70.06 82 GLU A N 1
ATOM 608 C CA . GLU A 1 82 ? -3.219 7.245 -14.187 1.00 70.06 82 GLU A CA 1
ATOM 609 C C . GLU A 1 82 ? -3.434 6.134 -15.234 1.00 70.06 82 GLU A C 1
ATOM 611 O O . GLU A 1 82 ? -2.688 6.080 -16.212 1.00 70.06 82 GLU A O 1
ATOM 616 N N . ASN A 1 83 ? -4.438 5.274 -15.040 1.00 55.09 83 ASN A N 1
ATOM 617 C CA . ASN A 1 83 ? -4.833 4.185 -15.944 1.00 55.09 83 ASN A CA 1
ATOM 618 C C . ASN A 1 83 ? -6.061 4.578 -16.781 1.00 55.09 83 ASN A C 1
ATOM 620 O O . ASN A 1 83 ? -6.146 4.138 -17.950 1.00 55.09 83 ASN A O 1
#

Foldseek 3Di:
DVVVVVVVVVVVVVVPPPPVQQQAQQADPRLLVLLCVLLV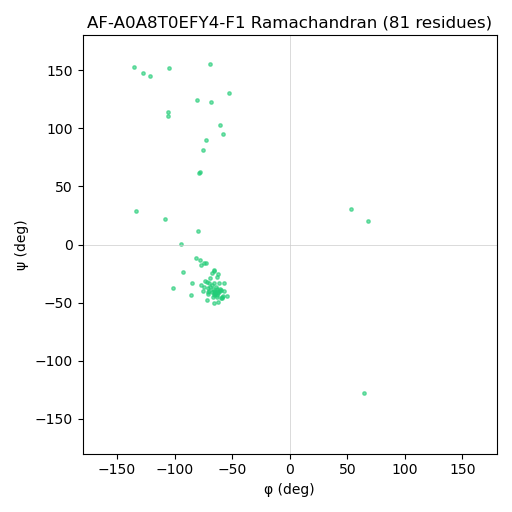NPDPSVCCCVPPPVNVVVRVDSNVGRDGSVNSNVVSVVVVVVD

Solvent-accessible surface area (backbone atoms only — not comparable to full-atom values): 4853 Å² total; per-residue (Å²): 125,68,74,61,59,56,56,55,56,53,56,68,61,64,72,77,67,80,67,79,77,42,71,50,60,32,52,77,75,54,37,44,55,53,43,27,61,73,47,70,57,77,55,67,35,68,59,41,55,73,70,38,67,67,42,48,53,49,41,55,49,18,45,75,38,62,36,48,61,65,62,50,52,52,48,42,55,50,56,64,70,79,106

Secondary structure (DSSP, 8-state):
-HHHHHHHHHHHHHTT-------S---TTHHHHHHHHHTTT-S-HHHHHHH-HHHHHHHHHHHHS---HHHHHHHHHHHHHH-

pLDDT: mean 73.22, std 15.12, range [40.47, 87.19]

Sequence (83 aa):
MIKIAIILLCIVGSLRAHSISLDQKLCGAELPAAVHLLCRGEFDTNAVFTEARIAKELSAKCCSSPCNTETLLSFCHHLAQEN

Radius of gyration: 17.39 Å; Cα contacts (8 Å, |Δi|>4): 59; chains: 1; bounding box: 45×32×39 Å

Organism: Argiope bruennichi (NCBI:txid94029)